Protein AF-A0A7C2CFR1-F1 (afdb_monomer)

pLDDT: mean 91.19, std 10.0, range [54.66, 97.88]

Radius of gyration: 13.9 Å; Cα contacts (8 Å, |Δi|>4): 102; chains: 1; bounding box: 29×20×40 Å

Mean predicted aligned error: 4.39 Å

Nearest PDB structures (foldseek):
  8gqb-assembly1_A  TM=9.449E-01  e=2.683E-04  Streptomyces sp.
  8gq9-assembly1_A  TM=9.414E-01  e=3.062E-04  Streptomyces sp.
  8itg-assembly1_A  TM=9.426E-01  e=3.495E-04  Streptomyces griseorubiginosus
  8ith-assembly1_A  TM=9.422E-01  e=7.229E-04  Streptomyces griseorubiginosus
  6lqu-assembly1_RC  TM=6.178E-01  e=2.292E+00  Saccharomyces cerevisiae S288C

Structure (mmCIF, N/CA/C/O backbone):
data_AF-A0A7C2CFR1-F1
#
_entry.id   AF-A0A7C2CFR1-F1
#
loop_
_atom_site.group_PDB
_atom_site.id
_atom_site.type_symbol
_atom_site.label_atom_id
_atom_site.label_alt_id
_atom_site.label_comp_id
_atom_site.label_asym_id
_atom_site.label_entity_id
_atom_site.label_seq_id
_atom_site.pdbx_PDB_ins_code
_atom_site.Cartn_x
_atom_site.Cartn_y
_atom_site.Cartn_z
_atom_site.occupancy
_atom_site.B_iso_or_equiv
_atom_site.auth_seq_id
_atom_site.auth_comp_id
_atom_site.auth_asym_id
_atom_site.auth_atom_id
_atom_site.pdbx_PDB_model_num
ATOM 1 N N . MET A 1 1 ? -2.396 -2.494 21.547 1.00 59.09 1 MET A N 1
ATOM 2 C CA . MET A 1 1 ? -2.865 -2.038 20.224 1.00 59.09 1 MET A CA 1
ATOM 3 C C . MET A 1 1 ? -2.067 -2.832 19.219 1.00 59.09 1 MET A C 1
ATOM 5 O O . MET A 1 1 ? -0.848 -2.741 19.256 1.00 59.09 1 MET A O 1
ATOM 9 N N . SER A 1 2 ? -2.718 -3.717 18.474 1.00 84.19 2 SER A N 1
ATOM 10 C CA . SER A 1 2 ? -2.020 -4.609 17.548 1.00 84.19 2 SER A CA 1
ATOM 11 C C . SER A 1 2 ? -1.966 -3.955 16.173 1.00 84.19 2 SER A C 1
ATOM 13 O O . SER A 1 2 ? -2.929 -3.310 15.755 1.00 84.19 2 SER A O 1
ATOM 15 N N . GLU A 1 3 ? -0.844 -4.109 15.483 1.00 88.88 3 GLU A N 1
ATOM 16 C CA . GLU A 1 3 ? -0.646 -3.573 14.140 1.00 88.88 3 GLU A CA 1
ATOM 17 C C . GLU A 1 3 ? -0.202 -4.675 13.180 1.00 88.88 3 GLU A C 1
ATOM 19 O O . GLU A 1 3 ? 0.514 -5.601 13.563 1.00 88.88 3 GLU A O 1
ATOM 24 N N . ILE A 1 4 ? -0.628 -4.568 11.922 1.00 93.94 4 ILE A N 1
ATOM 25 C CA . ILE A 1 4 ? -0.149 -5.432 10.840 1.00 93.94 4 ILE A CA 1
ATOM 26 C C . ILE A 1 4 ? 0.691 -4.580 9.899 1.00 93.94 4 ILE A C 1
ATOM 28 O O . ILE A 1 4 ? 0.208 -3.590 9.346 1.00 93.94 4 ILE A O 1
ATOM 32 N N . ARG A 1 5 ? 1.947 -4.984 9.694 1.00 95.88 5 ARG A N 1
ATOM 33 C CA . ARG A 1 5 ? 2.862 -4.335 8.750 1.00 95.88 5 ARG A CA 1
ATOM 34 C C . ARG A 1 5 ? 2.716 -4.957 7.366 1.00 95.88 5 ARG A C 1
ATOM 36 O O . ARG A 1 5 ? 2.791 -6.171 7.203 1.00 95.88 5 ARG A O 1
ATOM 43 N N . LEU A 1 6 ? 2.544 -4.107 6.366 1.00 97.00 6 LEU A N 1
ATOM 44 C CA . LEU A 1 6 ? 2.399 -4.468 4.964 1.00 97.00 6 LEU A CA 1
ATOM 45 C C . LEU A 1 6 ? 3.663 -4.059 4.215 1.00 97.00 6 LEU A C 1
ATOM 47 O O . LEU A 1 6 ? 3.967 -2.871 4.113 1.00 97.00 6 LEU A O 1
ATOM 51 N N . ILE A 1 7 ? 4.386 -5.040 3.681 1.00 97.50 7 ILE A N 1
ATOM 52 C CA . ILE A 1 7 ? 5.634 -4.822 2.946 1.00 97.50 7 ILE A CA 1
ATOM 53 C C . ILE A 1 7 ? 5.305 -4.840 1.446 1.00 97.50 7 ILE A C 1
ATOM 55 O O . ILE A 1 7 ? 5.029 -5.914 0.904 1.00 97.50 7 ILE A O 1
ATOM 59 N N . PRO A 1 8 ? 5.275 -3.682 0.762 1.00 97.12 8 PRO A N 1
ATOM 60 C CA . PRO A 1 8 ? 4.903 -3.632 -0.642 1.00 97.12 8 PRO A CA 1
ATOM 61 C C . PRO A 1 8 ? 5.996 -4.255 -1.516 1.00 97.12 8 PRO A C 1
ATOM 63 O O . PRO A 1 8 ? 7.177 -3.914 -1.418 1.00 97.12 8 PRO A O 1
ATOM 66 N N . ILE A 1 9 ? 5.582 -5.144 -2.417 1.00 96.88 9 ILE A N 1
ATOM 67 C CA . ILE A 1 9 ? 6.458 -5.791 -3.394 1.00 96.88 9 ILE A CA 1
ATOM 68 C C . ILE A 1 9 ? 5.981 -5.530 -4.822 1.00 96.88 9 ILE A C 1
ATOM 70 O O . ILE A 1 9 ? 4.797 -5.308 -5.075 1.00 96.88 9 ILE A O 1
ATOM 74 N N . SER A 1 10 ? 6.911 -5.596 -5.768 1.00 94.88 10 SER A N 1
ATOM 75 C CA . SER A 1 10 ? 6.646 -5.599 -7.201 1.00 94.88 10 SER A CA 1
ATOM 76 C C . SER A 1 10 ? 7.027 -6.944 -7.807 1.00 94.88 10 SER A C 1
ATOM 78 O O . SER A 1 10 ? 7.987 -7.585 -7.384 1.00 94.88 10 SER A O 1
ATOM 80 N N . LEU A 1 11 ? 6.287 -7.342 -8.841 1.00 95.00 11 LEU A N 1
ATOM 81 C CA . LEU A 1 11 ? 6.618 -8.480 -9.704 1.00 95.00 11 LEU A CA 1
ATOM 82 C C . LEU A 1 11 ? 7.211 -8.028 -11.051 1.00 95.00 11 LEU A C 1
ATOM 84 O O . LEU A 1 11 ? 7.310 -8.829 -11.979 1.00 95.00 11 LEU A O 1
ATOM 88 N N . GLY A 1 12 ? 7.576 -6.749 -11.190 1.00 92.00 12 GLY A N 1
ATOM 89 C CA . GLY A 1 12 ? 8.170 -6.211 -12.417 1.00 92.00 12 GLY A CA 1
ATOM 90 C C . GLY A 1 12 ? 7.170 -6.065 -13.569 1.00 92.00 12 GLY A C 1
ATOM 91 O O . GLY A 1 12 ? 7.484 -6.403 -14.708 1.00 92.00 12 GLY A O 1
ATOM 92 N N . PHE A 1 13 ? 5.950 -5.587 -13.302 1.00 90.88 13 PHE A N 1
ATOM 93 C CA . PHE A 1 13 ? 4.995 -5.285 -14.376 1.00 90.88 13 PHE A CA 1
ATOM 94 C C . PHE A 1 13 ? 5.600 -4.278 -15.373 1.00 90.88 13 PHE A C 1
ATOM 96 O O . PHE A 1 13 ? 6.202 -3.287 -14.967 1.00 90.88 13 PHE A O 1
ATOM 103 N N . GLY A 1 14 ? 5.476 -4.551 -16.675 1.00 90.06 14 GLY A N 1
ATOM 104 C CA . GLY A 1 14 ? 6.101 -3.752 -17.740 1.00 90.06 14 GLY A CA 1
ATOM 105 C C . GLY A 1 14 ? 7.592 -4.031 -17.985 1.00 90.06 14 GLY A C 1
ATOM 106 O O . GLY A 1 14 ? 8.127 -3.567 -18.986 1.00 90.06 14 GLY A O 1
ATOM 107 N N . GLN A 1 15 ? 8.258 -4.820 -17.133 1.00 91.38 15 GLN A N 1
ATOM 108 C CA . GLN A 1 15 ? 9.647 -5.240 -17.346 1.00 91.38 15 GLN A CA 1
ATOM 109 C C . GLN A 1 15 ? 9.738 -6.432 -18.318 1.00 91.38 15 GLN A C 1
ATOM 111 O O . GLN A 1 15 ? 8.756 -7.168 -18.504 1.00 91.38 15 GLN A O 1
ATOM 116 N N . PRO A 1 16 ? 10.918 -6.674 -18.922 1.00 92.19 16 PRO A N 1
ATOM 117 C CA . PRO A 1 16 ? 11.139 -7.833 -19.776 1.00 92.19 16 PRO A CA 1
ATOM 118 C C . PRO A 1 16 ? 10.822 -9.166 -19.092 1.00 92.19 16 PRO A C 1
ATOM 120 O O . PRO A 1 16 ? 10.930 -9.315 -17.872 1.00 92.19 16 PRO A O 1
ATOM 123 N N . ARG A 1 17 ? 10.466 -10.173 -19.901 1.00 87.00 17 ARG A N 1
ATOM 124 C CA . ARG A 1 17 ? 9.992 -11.482 -19.414 1.00 87.00 17 ARG A CA 1
ATOM 125 C C . ARG A 1 17 ? 10.964 -12.195 -18.474 1.00 87.00 17 ARG A C 1
ATOM 127 O O . ARG A 1 17 ? 10.504 -12.909 -17.598 1.00 87.00 17 ARG A O 1
ATOM 134 N N . TRP A 1 18 ? 12.265 -11.996 -18.659 1.00 87.00 18 TRP A N 1
ATOM 135 C CA . TRP A 1 18 ? 13.319 -12.601 -17.842 1.00 87.00 18 TRP A CA 1
ATOM 136 C C . TRP A 1 18 ? 13.558 -11.887 -16.502 1.00 87.00 18 TRP A C 1
ATOM 138 O O . TRP A 1 18 ? 14.197 -12.456 -15.625 1.00 87.00 18 TRP A O 1
ATOM 148 N N . VAL A 1 19 ? 13.064 -10.654 -16.339 1.00 84.69 19 VAL A N 1
ATOM 149 C CA . VAL A 1 19 ? 13.180 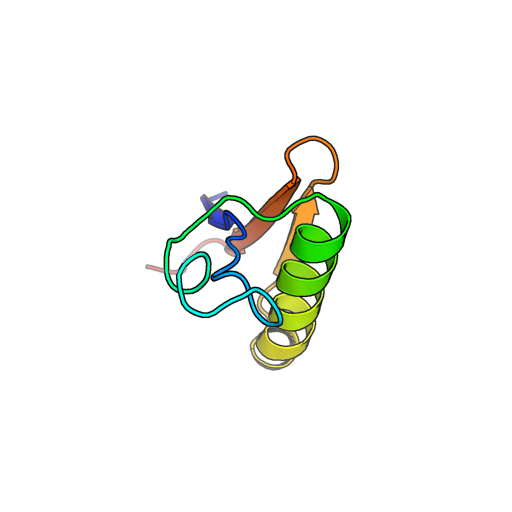-9.868 -15.094 1.00 84.69 19 VAL A CA 1
ATOM 150 C C . VAL A 1 19 ? 11.907 -9.983 -14.250 1.00 84.69 19 VAL A C 1
ATOM 152 O O . VAL A 1 19 ? 11.968 -10.039 -13.023 1.00 84.69 19 VAL A O 1
ATOM 155 N N . ARG A 1 20 ? 10.740 -10.009 -14.905 1.00 88.50 20 ARG A N 1
ATOM 156 C CA . ARG A 1 20 ? 9.432 -10.063 -14.239 1.00 88.50 20 ARG A CA 1
ATOM 157 C C . ARG A 1 20 ? 9.164 -11.423 -13.582 1.00 88.50 20 ARG A C 1
ATOM 159 O O . ARG A 1 20 ? 9.628 -12.455 -14.054 1.00 88.50 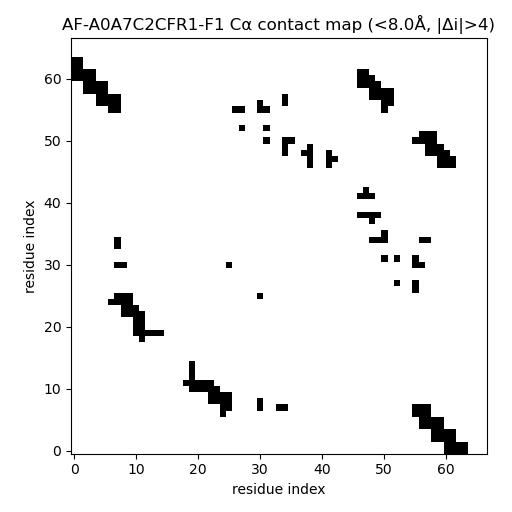20 ARG A O 1
ATOM 166 N N . GLY A 1 21 ? 8.349 -11.423 -12.531 1.00 88.75 21 GLY A N 1
ATOM 167 C CA . GLY A 1 21 ? 7.923 -12.622 -11.797 1.00 88.75 21 GLY A CA 1
ATOM 168 C C . GLY A 1 21 ? 8.727 -12.911 -10.529 1.00 88.75 21 GLY A C 1
ATOM 169 O O . GLY A 1 21 ? 8.247 -13.650 -9.674 1.00 88.75 21 GLY A O 1
ATOM 170 N N . ARG A 1 22 ? 9.898 -12.285 -10.353 1.00 90.50 22 ARG A N 1
ATOM 171 C CA . ARG A 1 22 ? 10.623 -12.317 -9.079 1.00 90.50 22 ARG A CA 1
ATOM 172 C C . ARG A 1 22 ? 10.068 -11.241 -8.136 1.00 90.50 22 ARG A C 1
ATOM 174 O O . ARG A 1 22 ? 10.080 -10.069 -8.513 1.00 90.50 22 ARG A O 1
ATOM 181 N N . PRO A 1 23 ? 9.635 -11.600 -6.916 1.00 93.69 23 PRO A N 1
ATOM 182 C CA . PRO A 1 23 ? 9.282 -10.624 -5.895 1.00 93.69 23 PRO A CA 1
ATOM 183 C C . PRO A 1 23 ? 10.488 -9.764 -5.518 1.00 93.69 23 PRO A C 1
ATOM 185 O O . PRO A 1 23 ? 11.541 -10.283 -5.142 1.00 93.69 23 PRO A O 1
ATOM 188 N N . VAL A 1 24 ? 10.320 -8.449 -5.607 1.00 94.19 24 VAL A N 1
ATOM 189 C CA . VAL A 1 24 ? 11.284 -7.449 -5.134 1.00 94.19 24 VAL A CA 1
ATOM 190 C C . VAL A 1 24 ? 10.556 -6.391 -4.318 1.00 94.19 24 VAL A C 1
ATOM 192 O O . VAL A 1 24 ? 9.373 -6.152 -4.553 1.00 94.19 24 VAL A O 1
ATOM 195 N N . LEU A 1 25 ? 11.243 -5.749 -3.371 1.00 96.12 25 LEU A N 1
ATOM 196 C CA . LEU A 1 25 ? 10.666 -4.613 -2.651 1.00 96.12 25 LEU A CA 1
ATOM 197 C C . LEU A 1 25 ? 10.280 -3.516 -3.647 1.00 96.12 25 LEU A C 1
ATOM 199 O O . LEU A 1 25 ? 11.037 -3.214 -4.572 1.00 96.12 25 LEU A O 1
ATOM 203 N N . ALA A 1 26 ? 9.089 -2.951 -3.474 1.00 96.38 26 ALA A N 1
ATOM 204 C CA . ALA A 1 26 ? 8.673 -1.802 -4.260 1.00 96.38 26 ALA A CA 1
ATOM 205 C C . ALA A 1 26 ? 9.536 -0.587 -3.889 1.00 96.38 26 ALA A C 1
ATOM 207 O O . ALA A 1 26 ? 9.898 -0.412 -2.727 1.00 96.38 26 ALA A O 1
ATOM 208 N N . ASP A 1 27 ? 9.840 0.273 -4.854 1.00 95.19 27 ASP A N 1
ATOM 209 C CA . ASP A 1 27 ? 10.399 1.596 -4.571 1.00 95.19 27 ASP A CA 1
ATOM 210 C C . ASP A 1 27 ? 9.364 2.481 -3.835 1.00 95.19 27 ASP A C 1
ATOM 212 O O . ASP A 1 27 ? 8.183 2.127 -3.792 1.00 95.19 27 ASP A O 1
ATOM 216 N N . PRO A 1 28 ? 9.754 3.632 -3.258 1.00 96.19 28 PRO A N 1
ATOM 217 C CA . PRO A 1 28 ? 8.834 4.476 -2.491 1.00 96.19 28 PRO A CA 1
ATOM 218 C C . PRO A 1 28 ? 7.599 4.957 -3.264 1.00 96.19 28 PRO A C 1
ATOM 220 O O . PRO A 1 28 ? 6.515 5.076 -2.689 1.00 96.19 28 PRO A O 1
ATOM 223 N N . GLN A 1 29 ? 7.726 5.225 -4.567 1.00 96.25 29 GLN A N 1
ATOM 224 C CA . GLN A 1 29 ? 6.614 5.717 -5.377 1.00 96.25 29 GLN A CA 1
ATOM 225 C C . GLN A 1 29 ? 5.611 4.593 -5.652 1.00 96.25 29 GLN A C 1
ATOM 227 O O . GL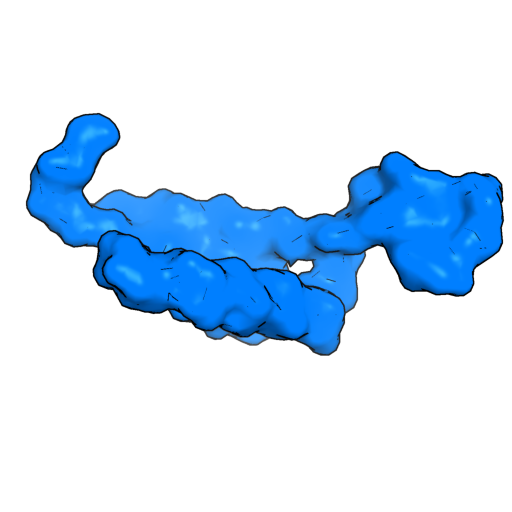N A 1 29 ? 4.401 4.773 -5.478 1.00 96.25 29 GLN A O 1
ATOM 232 N N . LEU A 1 30 ? 6.106 3.415 -6.036 1.00 96.44 30 LEU A N 1
ATOM 233 C CA . LEU A 1 30 ? 5.268 2.242 -6.253 1.00 96.44 30 LEU A CA 1
ATOM 234 C C . LEU A 1 30 ? 4.681 1.708 -4.939 1.00 96.44 30 LEU A C 1
ATOM 236 O O . LEU A 1 30 ? 3.505 1.352 -4.903 1.00 96.44 30 LEU A O 1
ATOM 240 N N . GLY A 1 31 ? 5.458 1.706 -3.857 1.00 97.25 31 GLY A N 1
ATOM 241 C CA . GLY A 1 31 ? 5.021 1.312 -2.521 1.00 97.25 31 GLY A CA 1
ATOM 242 C C . GLY A 1 31 ? 3.857 2.168 -2.034 1.00 97.25 31 GLY A C 1
ATOM 243 O O . GLY A 1 31 ? 2.811 1.628 -1.668 1.00 97.25 31 GLY A O 1
ATOM 244 N N . LYS A 1 32 ? 3.969 3.497 -2.161 1.00 97.69 32 LYS A N 1
ATOM 245 C CA . LYS A 1 32 ? 2.875 4.432 -1.858 1.00 97.69 32 LYS A CA 1
ATOM 246 C C . LYS A 1 32 ? 1.615 4.109 -2.656 1.00 97.69 32 LYS A C 1
ATOM 248 O O . LYS A 1 32 ? 0.537 4.001 -2.077 1.00 97.69 32 LYS A O 1
ATOM 253 N N . LYS A 1 33 ? 1.748 3.877 -3.967 1.00 97.62 33 LYS A N 1
ATOM 254 C CA . LYS A 1 33 ? 0.622 3.511 -4.842 1.00 97.62 33 LYS A CA 1
ATOM 255 C C . LYS A 1 33 ? -0.041 2.196 -4.420 1.00 97.62 33 LYS A C 1
ATOM 257 O O . LYS A 1 33 ? -1.267 2.120 -4.395 1.00 97.62 33 LYS A O 1
ATOM 262 N N . ILE A 1 34 ? 0.744 1.166 -4.093 1.00 97.62 34 ILE A N 1
ATOM 263 C CA . ILE A 1 34 ? 0.235 -0.136 -3.633 1.00 97.62 34 ILE A CA 1
ATOM 264 C C . ILE A 1 34 ? -0.587 0.044 -2.353 1.00 97.62 34 ILE A C 1
ATOM 266 O O . ILE A 1 34 ? -1.731 -0.409 -2.293 1.00 97.62 34 ILE A O 1
ATOM 270 N N . ILE A 1 35 ? -0.034 0.738 -1.356 1.00 97.88 35 ILE A N 1
ATOM 271 C CA . ILE A 1 35 ? -0.703 0.936 -0.066 1.00 97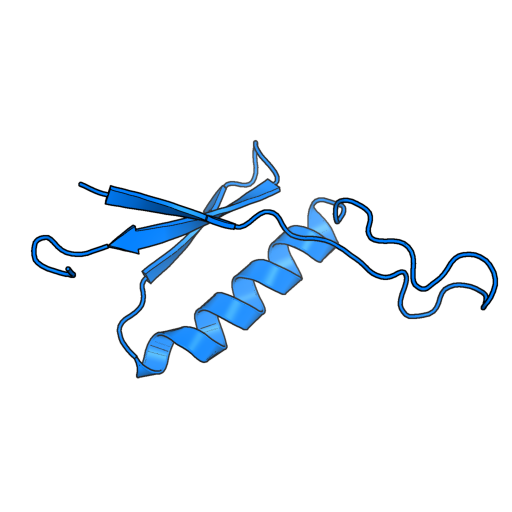.88 35 ILE A CA 1
ATOM 272 C C . ILE A 1 35 ? -1.935 1.834 -0.204 1.00 97.88 35 ILE A C 1
ATOM 274 O O . ILE A 1 35 ? -2.964 1.549 0.403 1.00 97.88 35 ILE A O 1
ATOM 278 N N . GLU A 1 36 ? -1.892 2.874 -1.037 1.00 97.69 36 GLU A N 1
ATOM 279 C CA . GLU A 1 36 ? -3.051 3.739 -1.272 1.00 97.69 36 GLU A CA 1
ATOM 280 C C . GLU A 1 36 ? -4.194 2.997 -1.980 1.00 97.69 36 GLU A C 1
ATOM 282 O O . GLU A 1 36 ? -5.361 3.157 -1.615 1.00 97.69 36 GLU A O 1
ATOM 287 N N . ASN A 1 37 ? -3.876 2.138 -2.951 1.00 97.88 37 ASN A N 1
ATOM 288 C CA . ASN A 1 37 ? -4.868 1.280 -3.595 1.00 97.88 37 ASN A CA 1
ATOM 289 C C . ASN A 1 37 ? -5.501 0.316 -2.591 1.00 97.88 37 ASN A C 1
ATOM 291 O O . ASN A 1 37 ? -6.725 0.203 -2.539 1.00 97.88 37 ASN A O 1
ATOM 295 N N . LEU A 1 38 ? -4.686 -0.338 -1.760 1.00 96.94 38 LEU A N 1
ATOM 296 C CA . LEU A 1 38 ? -5.189 -1.222 -0.714 1.00 96.94 38 LEU A CA 1
ATOM 297 C C . LEU A 1 38 ? -6.075 -0.463 0.278 1.00 96.94 38 LEU A C 1
ATOM 299 O O . LEU A 1 38 ? -7.154 -0.942 0.614 1.00 96.94 38 LEU A O 1
ATOM 303 N N . ARG A 1 39 ? -5.666 0.736 0.705 1.00 96.75 39 ARG A N 1
ATOM 304 C CA . ARG A 1 39 ? -6.459 1.601 1.586 1.00 96.75 39 ARG A CA 1
ATOM 305 C C . ARG A 1 39 ? -7.833 1.894 0.985 1.00 96.75 39 ARG A C 1
ATOM 307 O O . ARG A 1 39 ? -8.830 1.752 1.684 1.00 96.75 39 ARG A O 1
ATOM 314 N N . LYS A 1 40 ? -7.901 2.266 -0.299 1.00 97.38 40 LYS A N 1
ATOM 315 C CA . LYS A 1 40 ? -9.169 2.530 -1.007 1.00 97.38 40 LYS A CA 1
ATOM 316 C C . LYS A 1 40 ? -10.066 1.293 -1.049 1.00 97.38 40 LYS A C 1
ATOM 318 O O . LYS A 1 40 ? -11.255 1.405 -0.778 1.00 97.38 40 LYS A O 1
ATOM 323 N N . LEU A 1 41 ? -9.493 0.126 -1.345 1.00 97.25 41 LEU A N 1
ATOM 324 C CA . LEU A 1 41 ? -10.226 -1.143 -1.392 1.00 97.25 41 LEU A CA 1
ATOM 325 C C . LEU A 1 41 ? -10.695 -1.614 -0.011 1.00 97.25 41 LEU A C 1
ATOM 327 O O . LEU A 1 41 ? -11.731 -2.263 0.091 1.00 97.25 41 LEU A O 1
ATOM 331 N N . SER A 1 42 ? -9.947 -1.283 1.041 1.00 94.81 42 SER A N 1
ATOM 332 C CA . SER A 1 42 ? -10.235 -1.730 2.408 1.00 94.81 42 SER A CA 1
ATOM 333 C C . SER A 1 42 ? -11.166 -0.776 3.168 1.00 94.81 42 SER A C 1
ATOM 335 O O . SER A 1 42 ? -11.803 -1.181 4.138 1.00 94.81 42 SER A O 1
ATOM 337 N N . ALA A 1 43 ? -11.292 0.480 2.721 1.00 94.19 43 ALA A N 1
ATOM 338 C CA . ALA A 1 43 ? -12.112 1.503 3.370 1.00 94.19 43 ALA A CA 1
ATOM 339 C C . ALA A 1 43 ? -13.590 1.102 3.589 1.00 94.19 43 ALA A C 1
ATOM 341 O O . ALA A 1 43 ? -14.092 1.363 4.684 1.00 94.19 43 ALA A O 1
ATOM 342 N N . PRO A 1 44 ? -14.288 0.429 2.647 1.00 95.81 44 PRO A N 1
ATOM 343 C CA . PRO A 1 44 ? -15.670 -0.018 2.862 1.00 95.81 44 PRO A CA 1
ATOM 344 C C . PRO A 1 44 ? -15.836 -1.015 4.017 1.00 95.81 44 PRO A C 1
ATOM 346 O O . PRO A 1 44 ? -16.929 -1.146 4.556 1.00 95.81 44 PRO A O 1
ATOM 349 N N . TYR A 1 45 ? -14.759 -1.696 4.417 1.00 92.31 45 TYR A N 1
ATOM 350 C CA . TYR A 1 45 ? -14.751 -2.664 5.515 1.00 92.31 45 TYR A CA 1
ATOM 351 C C . TYR A 1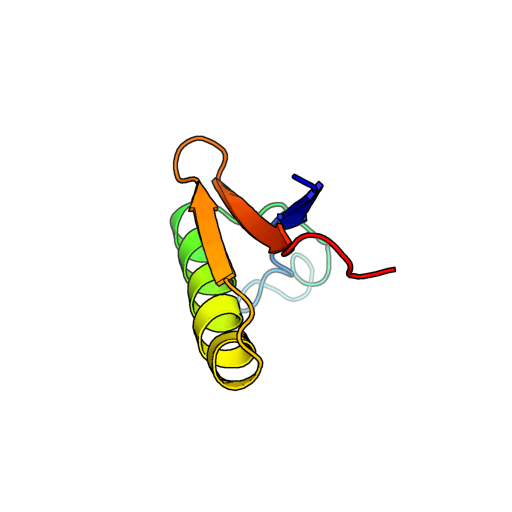 45 ? -14.326 -2.041 6.854 1.00 92.31 45 TYR A C 1
ATOM 353 O O . TYR A 1 45 ? -14.104 -2.756 7.828 1.00 92.31 45 TYR A O 1
ATOM 361 N N . GLY A 1 46 ? -14.153 -0.715 6.911 1.00 90.69 46 GLY A N 1
ATOM 362 C CA . GLY A 1 46 ? -13.708 -0.012 8.116 1.00 90.69 46 GLY A CA 1
ATOM 363 C C . GLY A 1 46 ? -12.238 -0.255 8.477 1.00 90.69 46 GLY A C 1
ATOM 364 O O . GLY A 1 46 ? -11.809 0.105 9.570 1.00 90.69 46 GLY A O 1
ATOM 365 N N . THR A 1 47 ? -11.446 -0.855 7.582 1.00 91.88 47 THR A N 1
ATOM 366 C CA . THR A 1 47 ? -10.018 -1.090 7.818 1.00 91.88 47 THR A CA 1
ATOM 367 C C . THR A 1 47 ? -9.223 0.196 7.614 1.00 91.88 47 THR A C 1
ATOM 369 O O . THR A 1 47 ? -9.211 0.777 6.525 1.00 91.88 47 THR A O 1
ATOM 372 N N . LEU A 1 48 ? -8.508 0.622 8.654 1.00 92.81 48 LEU A N 1
ATOM 373 C CA . LEU A 1 48 ? -7.620 1.778 8.597 1.00 92.81 48 LEU A CA 1
ATOM 374 C C . LEU A 1 48 ? -6.214 1.341 8.197 1.00 92.81 48 LEU A C 1
ATOM 376 O O . LEU A 1 48 ? -5.567 0.581 8.915 1.00 92.81 48 LEU A O 1
ATOM 380 N N . VAL A 1 49 ? -5.751 1.847 7.053 1.00 95.75 49 VAL A N 1
ATOM 381 C CA . VAL A 1 49 ? -4.407 1.596 6.521 1.00 95.75 49 VAL A CA 1
ATOM 382 C C . VAL A 1 49 ? -3.671 2.922 6.350 1.00 95.75 49 VAL A C 1
ATOM 384 O O . VAL A 1 49 ? -4.147 3.816 5.646 1.00 95.75 49 VAL A O 1
ATOM 387 N N . GLU A 1 50 ? -2.495 3.038 6.958 1.00 95.50 50 GLU A N 1
ATOM 388 C CA . GLU A 1 50 ? -1.589 4.181 6.818 1.00 95.50 50 GLU A CA 1
ATOM 389 C C . GLU A 1 50 ? -0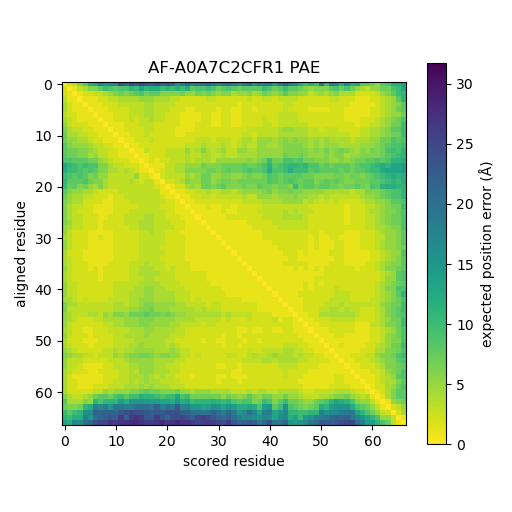.318 3.794 6.066 1.00 95.50 50 GLU A C 1
ATOM 391 O O . GLU A 1 50 ? 0.164 2.676 6.199 1.00 95.50 50 GLU A O 1
ATOM 396 N N . PHE A 1 51 ? 0.267 4.725 5.310 1.00 97.12 51 PHE A N 1
ATOM 397 C CA . PHE A 1 51 ? 1.575 4.535 4.681 1.00 97.12 51 PHE A CA 1
ATOM 398 C C . PHE A 1 51 ? 2.661 5.263 5.480 1.00 97.12 51 PHE A C 1
ATOM 400 O O . PHE A 1 51 ? 2.546 6.464 5.728 1.00 97.12 51 PHE A O 1
ATOM 407 N N . LYS A 1 52 ? 3.723 4.554 5.874 1.00 96.69 52 LYS A N 1
ATOM 408 C CA . LYS A 1 52 ? 4.894 5.116 6.560 1.00 96.69 52 LYS A CA 1
ATOM 409 C C . LYS A 1 52 ? 6.008 5.367 5.545 1.00 96.69 52 LYS A C 1
ATOM 411 O O . LYS A 1 52 ? 6.767 4.464 5.206 1.00 96.69 52 LYS A O 1
ATOM 416 N N . GLU A 1 53 ? 6.127 6.611 5.082 1.00 94.31 53 GLU A N 1
ATOM 417 C CA . GLU A 1 53 ? 7.044 6.994 3.992 1.00 94.31 53 GLU A CA 1
ATOM 418 C C . GLU A 1 53 ? 8.522 6.694 4.292 1.00 94.31 53 GLU A C 1
ATOM 420 O O . GLU A 1 53 ? 9.246 6.268 3.398 1.00 94.31 53 GLU A O 1
ATOM 425 N N . LYS A 1 54 ? 8.964 6.848 5.549 1.00 94.50 54 LYS A N 1
ATOM 426 C CA . LYS A 1 54 ? 10.359 6.585 5.955 1.00 94.50 54 LYS A CA 1
ATOM 427 C C . LYS A 1 54 ? 10.772 5.118 5.810 1.00 94.50 54 LYS A C 1
ATOM 429 O O . LYS A 1 54 ? 11.928 4.838 5.521 1.00 94.50 54 LYS A O 1
ATOM 434 N N . GLU A 1 55 ? 9.837 4.202 6.035 1.00 94.75 55 GLU A N 1
ATOM 435 C CA . GLU A 1 55 ? 10.074 2.754 5.996 1.00 94.75 55 GLU A CA 1
ATOM 436 C C . GLU A 1 55 ? 9.549 2.109 4.709 1.00 94.75 55 GLU A C 1
ATOM 438 O O . GLU A 1 55 ? 9.841 0.946 4.446 1.00 94.75 55 GLU A O 1
ATOM 443 N N . ASN A 1 56 ? 8.782 2.853 3.906 1.00 96.88 56 ASN A N 1
ATOM 444 C CA . ASN A 1 56 ? 8.097 2.367 2.713 1.00 96.88 56 ASN A CA 1
ATOM 445 C C . ASN A 1 56 ? 7.192 1.147 2.988 1.00 96.88 56 ASN A C 1
ATOM 447 O O . ASN A 1 56 ? 7.185 0.171 2.241 1.00 96.88 56 ASN A O 1
ATOM 451 N N . ILE A 1 57 ? 6.414 1.206 4.073 1.00 97.56 57 ILE A N 1
ATOM 452 C CA . ILE A 1 57 ? 5.473 0.147 4.475 1.00 97.56 57 ILE A CA 1
ATOM 453 C C . ILE A 1 57 ? 4.068 0.697 4.705 1.00 97.56 57 ILE A C 1
ATOM 455 O O . ILE A 1 57 ? 3.886 1.873 5.026 1.00 97.56 57 ILE A O 1
ATOM 459 N N . GLY A 1 58 ? 3.067 -0.170 4.579 1.00 97.00 58 GLY A N 1
ATOM 460 C CA . GLY A 1 58 ? 1.724 0.084 5.094 1.00 97.00 58 GLY A CA 1
ATOM 461 C C . GLY A 1 58 ? 1.570 -0.429 6.525 1.00 97.00 58 GLY A C 1
ATOM 462 O O . GLY A 1 58 ? 2.210 -1.407 6.902 1.00 97.00 58 GLY A O 1
ATOM 463 N N . VAL A 1 59 ? 0.705 0.197 7.314 1.00 96.94 59 VAL A N 1
ATOM 464 C CA . VAL A 1 59 ? 0.348 -0.247 8.664 1.00 96.94 59 VAL A CA 1
ATOM 465 C C . VAL A 1 59 ? -1.168 -0.291 8.776 1.00 96.94 59 VAL A C 1
ATOM 467 O O . VAL A 1 59 ? -1.836 0.718 8.552 1.00 96.94 59 VAL A O 1
ATOM 470 N N . VAL A 1 60 ? -1.704 -1.464 9.104 1.00 95.31 60 VAL A N 1
ATOM 471 C CA . VAL A 1 60 ? -3.119 -1.652 9.433 1.00 95.31 60 VAL A CA 1
ATOM 472 C C . VAL A 1 60 ? -3.284 -1.522 10.939 1.00 95.31 60 VAL A C 1
ATOM 474 O O . VAL A 1 60 ? -2.609 -2.222 11.697 1.00 95.31 60 VAL A O 1
ATOM 477 N N . ILE A 1 61 ? -4.198 -0.655 11.365 1.00 90.00 61 ILE A N 1
ATOM 478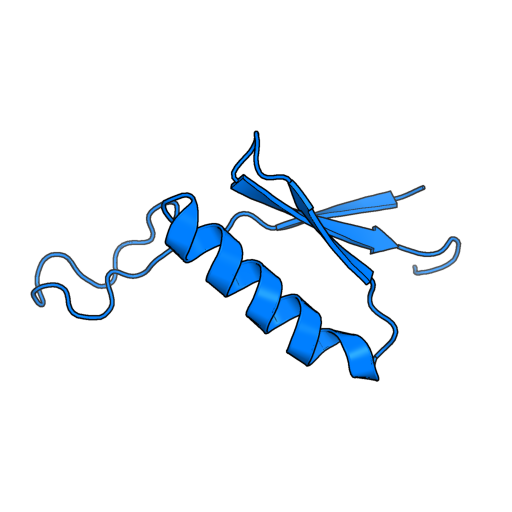 C CA . ILE A 1 61 ? -4.521 -0.460 12.779 1.00 90.00 61 ILE A CA 1
ATOM 479 C C . ILE A 1 61 ? -5.691 -1.376 13.132 1.00 90.00 61 ILE A C 1
ATOM 481 O O . ILE A 1 61 ? -6.784 -1.221 12.584 1.00 90.00 61 ILE A O 1
ATOM 485 N N . LEU A 1 62 ? -5.471 -2.322 14.047 1.00 82.56 62 LEU A N 1
ATOM 486 C CA . LEU A 1 62 ? -6.527 -3.217 14.511 1.00 82.56 62 LEU A CA 1
ATOM 487 C C . LEU A 1 62 ? -7.231 -2.621 15.740 1.00 82.56 62 LEU A C 1
ATOM 489 O O . LEU A 1 62 ? -6.555 -2.262 16.715 1.00 82.56 62 LEU A O 1
ATOM 493 N N . PRO A 1 63 ? -8.574 -2.527 15.741 1.00 71.69 63 PRO A N 1
ATOM 494 C CA . PRO A 1 63 ? -9.307 -2.186 16.949 1.00 71.69 63 PRO A CA 1
ATOM 495 C C . PRO A 1 63 ? -9.154 -3.300 18.003 1.00 71.69 63 PRO A C 1
ATOM 497 O O . PRO A 1 63 ? -8.964 -4.470 17.656 1.00 71.69 63 PRO A O 1
ATOM 500 N N . PRO A 1 64 ? -9.227 -2.965 19.303 1.00 66.06 64 PRO A N 1
ATOM 501 C CA . PRO A 1 64 ? -9.183 -3.963 20.365 1.00 66.06 64 PRO A CA 1
ATOM 502 C C . PRO A 1 64 ? -10.379 -4.923 20.245 1.00 66.06 64 PRO A C 1
ATOM 504 O O . PRO A 1 64 ? -11.520 -4.475 20.188 1.00 66.06 64 PRO A O 1
ATOM 507 N N . GLY A 1 65 ? -10.114 -6.235 20.211 1.00 64.31 65 GLY A N 1
ATOM 508 C CA . GLY A 1 65 ? -11.148 -7.282 20.186 1.00 64.31 65 GLY A CA 1
ATOM 509 C C . GLY A 1 65 ? -11.300 -8.060 18.874 1.00 64.31 65 GLY A C 1
ATOM 510 O O . GLY A 1 65 ? -12.223 -8.863 18.773 1.00 64.31 65 GLY A O 1
ATOM 511 N N . HIS A 1 66 ? -10.425 -7.862 17.883 1.00 54.66 66 HIS A N 1
ATOM 512 C CA . HIS A 1 66 ? -10.332 -8.787 16.748 1.00 54.66 66 HIS A CA 1
ATOM 513 C C . HIS A 1 66 ? -9.521 -10.031 17.182 1.00 54.66 66 HIS A C 1
ATOM 515 O O . HIS A 1 66 ? -8.395 -9.835 17.652 1.00 54.66 66 HIS A O 1
ATOM 521 N N . PRO A 1 67 ? -10.094 -11.251 17.130 1.00 56.00 67 PRO A N 1
ATOM 522 C CA . PRO A 1 67 ? -9.433 -12.485 17.566 1.00 56.00 67 PRO A CA 1
ATOM 523 C C . PRO A 1 67 ? -8.265 -12.902 16.664 1.00 56.00 67 PRO A C 1
ATOM 525 O O . PRO A 1 67 ? -8.260 -12.520 15.471 1.00 56.00 67 PRO A O 1
#

Sequence (67 aa):
MSEIRLIPISLGFGQPRWVRGRPVLADPQLGKKIIENLRKLSAPYGTLVEFKEKENIGVVILPPGHP

Foldseek 3Di:
DDKDKAFDWAQQVVDDPVRGRDTDGDDLVVLVVVQVVVCVVCVVVVWDWDADSVVSIIMTDDDPPDD

Secon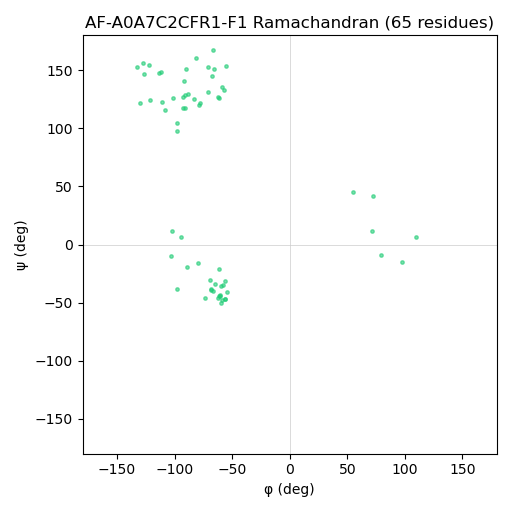dary structure (DSSP, 8-state):
--EEEE--EE--TTS-TTTTTS-EEPPHHHHHHHHHHHHHHHGGGT-EEEEETTTTE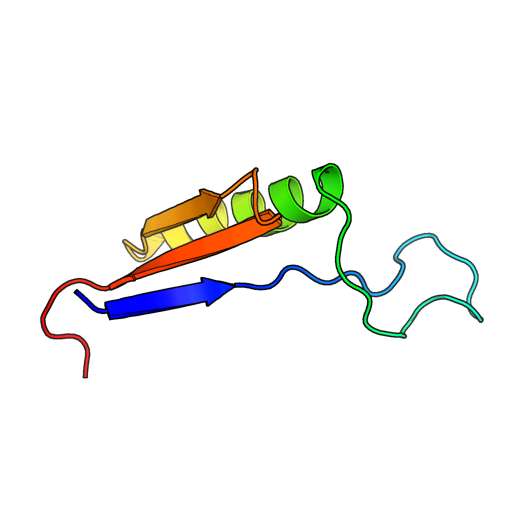EEEEPPTT--

Solvent-accessible surface area (backbone atoms only — not comparable to full-atom values): 4033 Å² total; per-residue (Å²): 131,57,72,46,81,39,78,42,64,36,46,41,85,94,50,58,80,90,65,29,73,52,82,39,77,38,54,64,69,57,18,51,51,53,42,51,51,48,29,64,71,33,43,89,74,72,47,48,59,46,74,42,79,94,78,43,30,28,39,34,63,49,68,94,84,72,130